Protein AF-A0A1G1N5T1-F1 (afdb_monomer_lite)

Secondary structure (DS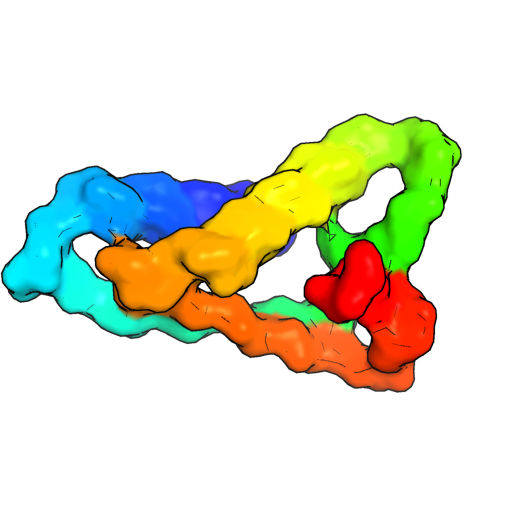SP, 8-state):
-HHHHHHHHHHHHHS-GGG---EEEEETTGGGTS-S--TT-HHHHHHHHHHHHHHHHGGGGTEEEEE--S-GGG-----

Structure (mmCIF, N/CA/C/O backbone):
data_AF-A0A1G1N5T1-F1
#
_entry.id   AF-A0A1G1N5T1-F1
#
loop_
_atom_site.group_PDB
_atom_site.id
_atom_site.type_symbol
_atom_site.label_atom_id
_atom_site.label_alt_id
_atom_site.label_comp_id
_atom_site.label_asym_id
_atom_site.label_entity_id
_atom_site.label_seq_id
_atom_site.pdbx_PDB_ins_code
_atom_site.Cartn_x
_atom_site.Cartn_y
_atom_site.Cartn_z
_atom_site.occupancy
_atom_site.B_iso_or_equiv
_atom_site.auth_seq_id
_atom_site.auth_comp_id
_atom_site.auth_asym_id
_atom_site.auth_atom_id
_atom_site.pdbx_PDB_model_num
ATOM 1 N N . MET A 1 1 ? 0.450 8.774 -8.977 1.00 76.62 1 MET A N 1
ATOM 2 C CA . MET A 1 1 ? -0.027 7.569 -8.257 1.00 76.62 1 MET A CA 1
ATOM 3 C C . MET A 1 1 ? 0.382 7.533 -6.786 1.00 76.62 1 MET A C 1
ATOM 5 O O . MET A 1 1 ? -0.469 7.230 -5.957 1.00 76.62 1 MET A O 1
ATOM 9 N N . SER A 1 2 ? 1.621 7.888 -6.425 1.00 83.31 2 SER A N 1
ATOM 10 C CA . SER A 1 2 ? 2.095 7.868 -5.028 1.00 83.31 2 SER A CA 1
ATOM 11 C C . SER A 1 2 ? 1.2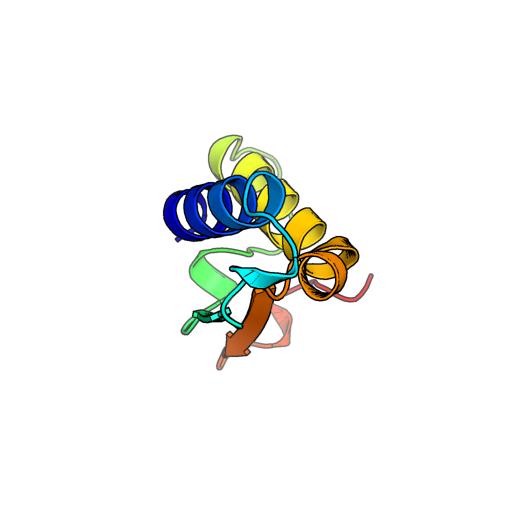81 8.738 -4.064 1.00 83.31 2 SER A C 1
ATOM 13 O O . SER A 1 2 ? 0.968 8.275 -2.974 1.00 83.31 2 SER A O 1
ATOM 15 N N . LEU A 1 3 ? 0.846 9.939 -4.470 1.00 89.06 3 LEU A N 1
ATOM 16 C CA . LEU A 1 3 ? -0.023 10.792 -3.642 1.00 89.06 3 LEU A CA 1
ATOM 17 C C . LEU A 1 3 ? -1.367 10.124 -3.315 1.00 89.06 3 LEU A C 1
ATOM 19 O O . LEU A 1 3 ? -1.814 10.168 -2.174 1.00 89.06 3 LEU A O 1
ATOM 23 N N . VAL A 1 4 ? -1.998 9.481 -4.302 1.00 90.25 4 VAL A N 1
ATOM 24 C CA . VAL A 1 4 ? -3.259 8.752 -4.095 1.00 90.25 4 VAL A CA 1
ATOM 25 C C . VAL A 1 4 ? -3.027 7.605 -3.118 1.00 90.25 4 VAL A C 1
ATOM 27 O O . VAL A 1 4 ? -3.737 7.510 -2.124 1.00 90.25 4 VAL A O 1
ATOM 30 N N . GLY A 1 5 ? -1.975 6.806 -3.329 1.00 90.38 5 GLY A N 1
ATOM 31 C CA . GLY A 1 5 ? -1.595 5.744 -2.395 1.00 90.38 5 GLY A CA 1
ATOM 32 C C . GLY A 1 5 ? -1.348 6.267 -0.978 1.00 90.38 5 GLY A C 1
ATOM 33 O O . GLY A 1 5 ? -1.856 5.700 -0.014 1.00 90.38 5 GLY A O 1
ATOM 34 N N . GLN A 1 6 ? -0.638 7.389 -0.847 1.00 92.50 6 GLN A N 1
ATOM 35 C CA . GLN A 1 6 ? -0.343 8.020 0.436 1.00 92.50 6 GLN A CA 1
ATOM 36 C C . GLN A 1 6 ? -1.603 8.519 1.144 1.00 92.50 6 GLN A C 1
ATOM 38 O O . GLN A 1 6 ? -1.757 8.277 2.341 1.00 92.50 6 GLN A O 1
ATOM 43 N N . LEU A 1 7 ? -2.501 9.202 0.432 1.00 94.44 7 LEU A N 1
ATOM 44 C CA . LEU A 1 7 ? -3.750 9.719 0.991 1.00 94.44 7 LEU A CA 1
ATOM 45 C C . LEU A 1 7 ? -4.677 8.575 1.398 1.00 94.44 7 LEU A C 1
ATOM 47 O O . LEU A 1 7 ? -5.168 8.565 2.524 1.00 94.44 7 LEU A O 1
ATOM 51 N N . THR A 1 8 ? -4.856 7.578 0.527 1.00 93.62 8 THR A N 1
ATOM 52 C CA . THR A 1 8 ? -5.641 6.374 0.821 1.00 93.62 8 THR A CA 1
ATOM 53 C C . THR A 1 8 ? -5.111 5.663 2.061 1.00 93.62 8 THR A C 1
ATOM 55 O O . THR A 1 8 ? -5.879 5.361 2.975 1.00 93.62 8 THR A O 1
ATOM 58 N N . PHE A 1 9 ? -3.798 5.431 2.125 1.00 94.62 9 PHE A N 1
ATOM 59 C CA . PHE A 1 9 ? -3.169 4.777 3.264 1.00 94.62 9 PHE A CA 1
ATOM 60 C C . PHE A 1 9 ? -3.318 5.603 4.544 1.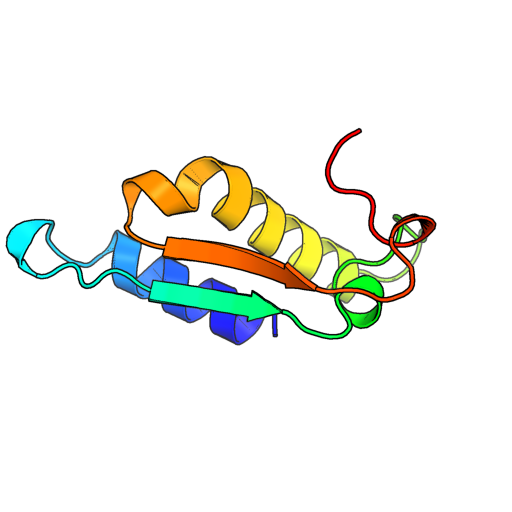00 94.62 9 PHE A C 1
ATOM 62 O O . PHE A 1 9 ? -3.750 5.068 5.560 1.00 94.62 9 PHE A O 1
ATOM 69 N N . SER A 1 10 ? -3.058 6.912 4.484 1.00 94.19 10 SER A N 1
ATOM 70 C CA . SER A 1 10 ? -3.187 7.804 5.641 1.00 94.19 10 SER A CA 1
ATOM 71 C C . SER A 1 10 ? -4.615 7.802 6.183 1.00 94.19 10 SER A C 1
ATOM 73 O O . SER A 1 10 ? -4.811 7.592 7.374 1.00 94.19 10 SER A O 1
ATOM 75 N N . LEU A 1 11 ? -5.628 7.951 5.323 1.00 94.56 11 LEU A N 1
ATOM 76 C CA . LEU A 1 11 ? -7.033 7.925 5.744 1.00 94.56 11 LEU A CA 1
ATOM 77 C C . LEU A 1 11 ? -7.387 6.614 6.457 1.00 94.56 11 LEU A C 1
ATOM 79 O O . LEU A 1 11 ? -8.007 6.634 7.520 1.00 94.56 11 LEU A O 1
ATOM 83 N N . GLN A 1 12 ? -6.942 5.476 5.924 1.00 94.44 12 GLN A N 1
ATOM 84 C CA . GLN A 1 12 ? -7.188 4.166 6.531 1.00 94.44 12 GLN A CA 1
ATOM 85 C C . GLN A 1 12 ? -6.458 3.976 7.872 1.00 94.44 12 GLN A C 1
ATOM 87 O 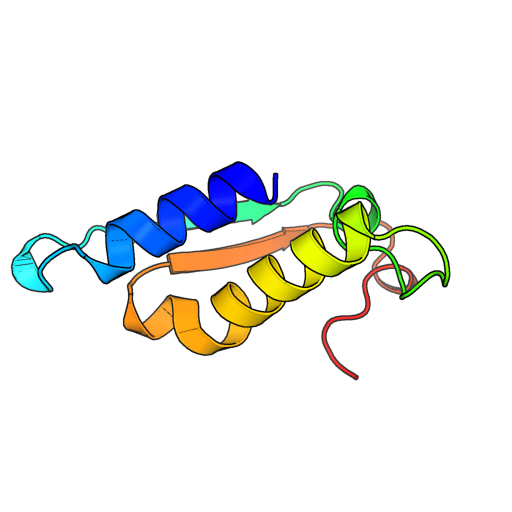O . GLN A 1 12 ? -7.001 3.331 8.772 1.00 94.44 12 GLN A O 1
ATOM 92 N N . GLN A 1 13 ? -5.280 4.587 8.059 1.00 94.62 13 GLN A N 1
ATOM 93 C CA . GLN A 1 13 ? -4.575 4.585 9.348 1.00 94.62 13 GLN A CA 1
ATOM 94 C C . GLN A 1 13 ? -5.376 5.286 10.454 1.00 94.62 13 GLN A C 1
ATOM 96 O O . GLN A 1 13 ? -5.419 4.786 11.578 1.00 94.62 13 GLN A O 1
ATOM 101 N N . TRP A 1 14 ? -6.044 6.396 10.130 1.00 93.88 14 TRP A N 1
ATOM 102 C CA . TRP A 1 14 ? -6.880 7.151 11.075 1.00 93.88 14 TRP A CA 1
ATOM 103 C C . TRP A 1 14 ? -8.313 6.616 11.194 1.00 93.88 14 TRP A C 1
ATOM 105 O O . TRP A 1 14 ? -9.051 7.011 1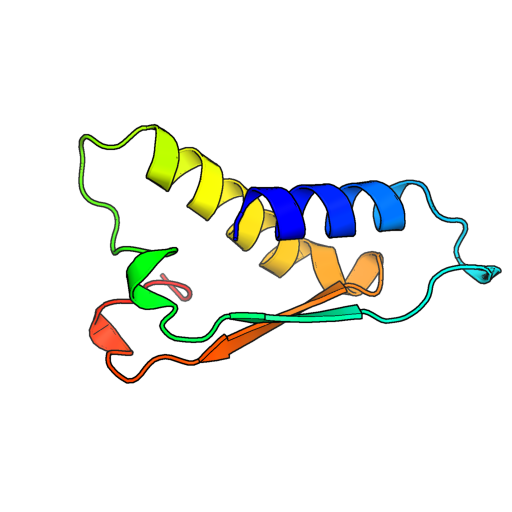2.095 1.00 93.88 14 TRP A O 1
ATOM 115 N N . THR A 1 15 ? -8.721 5.703 10.311 1.00 94.00 15 THR A N 1
ATOM 116 C CA . THR A 1 15 ? -10.057 5.106 10.342 1.00 94.00 15 THR A CA 1
ATOM 117 C C . THR A 1 15 ? -10.131 4.013 11.411 1.00 94.00 15 THR A C 1
ATOM 119 O O . THR A 1 15 ? -9.283 3.114 11.470 1.00 94.00 15 THR A O 1
ATOM 122 N N . LEU A 1 16 ? -11.163 4.081 12.260 1.00 93.00 16 LEU A N 1
ATOM 123 C CA . LEU A 1 16 ? -11.472 3.054 13.261 1.00 93.00 16 LEU A CA 1
ATOM 124 C C . LEU A 1 16 ? -11.744 1.708 12.584 1.00 93.00 16 LEU A C 1
ATOM 126 O O . LEU A 1 16 ? -12.373 1.674 11.530 1.00 93.00 16 LEU A O 1
ATOM 130 N N . LEU A 1 17 ? -11.316 0.604 13.204 1.00 89.75 17 LEU A N 1
ATOM 131 C CA . LEU A 1 17 ? -11.378 -0.740 12.612 1.00 89.75 17 LEU A CA 1
ATOM 132 C C . LEU A 1 17 ? -12.775 -1.103 12.081 1.00 89.75 17 LEU A C 1
ATOM 134 O O . LEU A 1 17 ? -12.891 -1.594 10.966 1.00 89.75 17 LEU A O 1
ATOM 138 N N . GLU A 1 18 ? -13.822 -0.796 12.845 1.00 93.25 18 GLU A N 1
ATOM 139 C CA . GLU A 1 18 ? -15.231 -1.055 12.506 1.00 93.25 18 GLU A CA 1
ATOM 140 C C . GLU A 1 18 ? -15.751 -0.253 11.299 1.00 93.25 18 GLU A C 1
ATOM 142 O O . GLU A 1 18 ? -16.750 -0.623 10.689 1.00 93.25 18 GLU A O 1
ATOM 147 N N . LYS A 1 19 ? -15.066 0.839 10.938 1.00 92.75 19 LYS A N 1
ATOM 148 C CA . LYS A 1 19 ? -15.393 1.698 9.791 1.00 92.75 19 LYS A CA 1
ATOM 149 C C . LYS A 1 19 ? -14.419 1.515 8.630 1.00 92.75 19 LYS A C 1
ATOM 151 O O . LYS A 1 19 ? -14.583 2.168 7.601 1.00 92.75 19 LYS A O 1
ATOM 156 N N . ARG A 1 20 ? -13.399 0.656 8.755 1.00 92.38 20 ARG A N 1
ATOM 157 C CA . ARG A 1 20 ? -12.443 0.417 7.665 1.00 92.38 20 ARG A CA 1
ATOM 158 C C . ARG A 1 20 ? -13.108 -0.351 6.538 1.00 92.38 20 ARG A C 1
ATOM 160 O O . ARG A 1 20 ? -13.745 -1.374 6.754 1.00 92.38 20 ARG A O 1
ATOM 167 N N . HIS A 1 21 ? -12.920 0.155 5.329 1.00 92.94 21 HIS A N 1
ATOM 168 C CA . HIS A 1 21 ? -13.379 -0.486 4.102 1.00 92.94 21 HIS A CA 1
ATOM 169 C C . HIS A 1 21 ? -12.146 -0.998 3.357 1.00 92.94 21 HIS A C 1
ATOM 171 O O . HIS A 1 21 ? -11.218 -0.206 3.175 1.00 92.94 21 HIS A O 1
ATOM 177 N N . PRO A 1 22 ? -12.091 -2.277 2.945 1.00 94.75 22 PRO A N 1
ATOM 178 C CA . PRO A 1 22 ? -10.971 -2.789 2.170 1.00 94.75 22 PRO A CA 1
ATOM 179 C C . PRO A 1 22 ? -10.803 -2.019 0.857 1.00 94.75 22 PRO A C 1
ATOM 181 O O . PRO A 1 22 ? -11.761 -1.860 0.102 1.00 94.75 22 PRO A O 1
ATOM 184 N N . ILE A 1 23 ? -9.587 -1.555 0.575 1.00 95.00 23 ILE A N 1
ATOM 185 C CA . ILE A 1 23 ? -9.239 -0.854 -0.664 1.00 95.00 23 ILE A CA 1
ATOM 186 C C . ILE A 1 23 ? -8.116 -1.617 -1.353 1.00 95.00 23 ILE A C 1
ATOM 188 O O . ILE A 1 23 ? -7.087 -1.889 -0.741 1.00 95.00 23 ILE A O 1
ATOM 192 N N . ALA A 1 24 ? -8.293 -1.922 -2.635 1.00 94.19 24 ALA A N 1
ATOM 193 C CA . ALA A 1 24 ? -7.243 -2.462 -3.488 1.00 94.19 24 ALA A CA 1
ATOM 194 C C . ALA A 1 24 ? -6.815 -1.393 -4.501 1.00 94.19 24 ALA A C 1
ATOM 196 O O . ALA A 1 24 ? -7.630 -0.906 -5.283 1.00 94.19 24 ALA A O 1
ATOM 197 N N . LEU A 1 25 ? -5.539 -1.014 -4.466 1.00 91.88 25 LEU A N 1
ATOM 198 C CA . LEU A 1 25 ? -4.933 -0.083 -5.411 1.00 91.88 25 LEU A CA 1
ATOM 199 C C . LEU A 1 25 ? -4.303 -0.878 -6.555 1.00 91.88 25 LEU A C 1
ATOM 201 O O . LEU A 1 25 ? -3.322 -1.585 -6.340 1.00 91.88 25 LEU A O 1
ATOM 205 N N . PHE A 1 26 ? -4.860 -0.751 -7.757 1.00 91.00 26 PHE A N 1
ATOM 206 C CA . PHE A 1 26 ? -4.318 -1.362 -8.969 1.00 91.00 26 PHE A CA 1
ATOM 207 C C . PHE A 1 26 ? -3.397 -0.362 -9.667 1.00 91.00 26 PHE A C 1
ATOM 209 O O . PHE A 1 26 ? -3.834 0.698 -10.115 1.00 91.00 26 PHE A O 1
ATOM 216 N N . CYS A 1 27 ? -2.109 -0.682 -9.707 1.00 87.38 27 CYS A N 1
ATOM 217 C CA . CYS A 1 27 ? -1.083 0.115 -10.360 1.00 87.38 27 CYS A CA 1
ATOM 218 C C . CYS A 1 27 ? -0.702 -0.559 -11.673 1.00 87.38 27 CYS A C 1
ATOM 220 O O . CYS A 1 27 ? 0.150 -1.446 -11.685 1.00 87.38 27 CYS A O 1
ATOM 222 N N . ASP A 1 28 ? -1.368 -0.136 -12.745 1.00 88.62 28 ASP A N 1
ATOM 223 C CA . ASP A 1 28 ? -0.993 -0.491 -14.110 1.00 88.62 28 ASP A CA 1
ATOM 224 C C . ASP A 1 28 ? 0.284 0.241 -14.536 1.00 88.62 28 ASP A C 1
ATOM 226 O O . ASP A 1 28 ? 0.609 1.295 -13.977 1.00 88.62 28 ASP A O 1
ATOM 230 N N . GLU A 1 29 ? 1.015 -0.330 -15.494 1.00 85.69 29 GLU A N 1
ATOM 231 C CA . GLU A 1 29 ? 2.278 0.225 -16.001 1.00 85.69 29 GLU A CA 1
ATOM 232 C C . GLU A 1 29 ? 3.284 0.538 -14.871 1.00 85.69 29 GLU A C 1
ATOM 234 O O . GLU A 1 29 ? 3.961 1.569 -14.858 1.00 85.69 29 GLU A O 1
ATOM 239 N N . ALA A 1 30 ? 3.376 -0.340 -13.865 1.00 79.25 30 ALA A N 1
ATOM 240 C CA . ALA A 1 30 ? 4.044 -0.026 -12.599 1.00 79.25 30 ALA A CA 1
ATOM 241 C C . ALA A 1 30 ? 5.529 0.360 -12.719 1.00 79.25 30 ALA A C 1
ATOM 243 O O . ALA A 1 30 ? 6.050 1.051 -11.843 1.00 79.25 30 ALA A O 1
ATOM 244 N N . HIS A 1 31 ? 6.196 -0.029 -13.807 1.00 76.88 31 HIS A N 1
ATOM 245 C CA . HIS A 1 31 ? 7.574 0.369 -14.101 1.00 76.88 31 HIS A CA 1
ATOM 246 C C . HIS A 1 31 ? 7.740 1.892 -14.279 1.00 76.88 31 HIS A C 1
ATOM 248 O O . HIS A 1 31 ? 8.830 2.409 -14.057 1.00 76.88 31 HIS A O 1
ATOM 254 N N . LEU A 1 32 ? 6.668 2.632 -14.594 1.00 75.19 32 LEU A N 1
ATOM 255 C CA . LEU A 1 32 ? 6.683 4.098 -14.677 1.00 75.19 32 LEU A CA 1
ATOM 256 C C . LEU A 1 32 ? 6.740 4.786 -13.306 1.00 75.19 32 LEU A C 1
ATOM 258 O O . LEU A 1 32 ? 7.189 5.925 -13.204 1.00 75.19 32 LEU A O 1
ATOM 262 N N . TYR A 1 33 ? 6.246 4.127 -12.256 1.00 70.81 33 TYR A N 1
ATOM 263 C CA . TYR A 1 33 ? 6.075 4.729 -10.925 1.00 70.81 33 TYR A CA 1
ATOM 264 C C . TYR A 1 33 ? 6.943 4.078 -9.848 1.00 70.81 33 TYR A C 1
ATOM 266 O O . TYR A 1 33 ? 7.102 4.637 -8.762 1.00 70.81 33 TYR A O 1
ATOM 274 N N . ILE A 1 34 ? 7.472 2.892 -10.140 1.00 72.44 34 ILE A N 1
ATOM 275 C CA . ILE A 1 34 ? 8.367 2.125 -9.282 1.00 72.44 34 ILE A CA 1
ATOM 276 C C . ILE A 1 34 ? 9.601 1.746 -10.117 1.00 72.44 34 ILE A C 1
ATOM 278 O O . ILE A 1 34 ? 9.812 0.565 -10.404 1.00 72.44 34 ILE A O 1
ATOM 282 N N . PRO A 1 35 ? 10.382 2.741 -10.581 1.00 66.44 35 PRO A N 1
ATOM 283 C CA . PRO A 1 35 ? 11.570 2.467 -11.372 1.00 66.44 35 PRO A CA 1
ATOM 284 C C . PRO A 1 35 ? 12.628 1.755 -10.523 1.00 66.44 35 PRO A C 1
ATOM 286 O O . PRO A 1 35 ? 12.758 2.005 -9.319 1.00 66.44 35 PRO A O 1
ATOM 289 N N . LEU A 1 36 ? 13.417 0.889 -11.165 1.00 62.22 36 LEU A N 1
ATOM 290 C CA . LEU A 1 36 ? 14.685 0.402 -10.619 1.00 62.22 36 LEU A CA 1
ATOM 291 C C . LEU A 1 36 ? 15.482 1.618 -10.133 1.00 62.22 36 LEU A C 1
ATOM 293 O O . LEU A 1 36 ? 15.670 2.532 -10.928 1.00 62.22 36 LEU A O 1
ATOM 297 N N . ARG A 1 37 ? 15.901 1.640 -8.858 1.00 59.84 37 ARG A N 1
ATOM 298 C CA . ARG A 1 37 ? 16.620 2.764 -8.222 1.00 59.84 37 ARG A CA 1
ATOM 299 C C . ARG A 1 37 ? 17.634 3.394 -9.187 1.00 59.84 37 ARG A C 1
ATOM 301 O O . ARG A 1 37 ? 18.742 2.888 -9.336 1.00 59.84 37 ARG A O 1
ATOM 308 N N . SER A 1 38 ? 17.245 4.487 -9.831 1.00 54.59 38 SER A N 1
ATOM 309 C CA . SER A 1 38 ? 18.112 5.315 -10.657 1.00 54.59 38 SER A CA 1
ATOM 310 C C . SER A 1 38 ? 18.545 6.486 -9.789 1.00 54.59 38 SER A C 1
ATOM 312 O O . SER A 1 38 ? 17.719 7.282 -9.340 1.00 54.59 38 SER A O 1
ATOM 314 N N . GLU A 1 39 ? 19.839 6.542 -9.483 1.00 52.22 39 GLU A N 1
ATOM 315 C CA . GLU A 1 39 ? 20.432 7.634 -8.716 1.00 52.22 39 GLU A CA 1
ATOM 316 C C . GLU A 1 39 ? 20.114 8.973 -9.404 1.00 52.22 39 GLU A C 1
ATOM 318 O O . GLU A 1 39 ? 20.488 9.184 -10.556 1.00 52.22 39 GLU A O 1
ATOM 323 N N . GLY A 1 40 ? 19.396 9.868 -8.715 1.00 56.62 40 GLY A N 1
ATOM 324 C CA . GLY A 1 40 ? 19.216 11.256 -9.162 1.00 56.62 40 GLY A CA 1
ATOM 325 C C . GLY A 1 40 ? 17.794 11.822 -9.156 1.00 56.62 40 GLY A C 1
ATOM 326 O O . GLY A 1 40 ? 17.662 13.035 -9.300 1.00 56.62 40 GLY A O 1
ATOM 327 N N . ASP A 1 41 ? 16.741 11.020 -8.946 1.00 66.50 41 ASP A N 1
ATOM 328 C CA . ASP A 1 41 ? 15.359 11.532 -8.933 1.00 66.50 41 ASP A CA 1
ATOM 329 C C . ASP A 1 41 ? 14.692 11.412 -7.550 1.00 66.50 41 ASP A C 1
ATOM 331 O O . ASP A 1 41 ? 14.077 10.403 -7.188 1.00 66.50 41 ASP A O 1
ATOM 335 N N . ALA A 1 42 ? 14.815 12.478 -6.753 1.00 65.06 42 ALA A N 1
ATOM 336 C CA . ALA A 1 42 ? 14.294 12.547 -5.386 1.00 65.06 42 ALA A CA 1
ATOM 337 C C . ALA A 1 42 ? 12.769 12.319 -5.300 1.00 65.06 42 ALA A C 1
ATOM 339 O O . ALA A 1 42 ? 12.273 11.808 -4.292 1.00 65.06 42 ALA A O 1
ATOM 340 N N . ALA A 1 43 ? 12.009 12.664 -6.347 1.00 65.94 43 ALA A N 1
ATOM 341 C CA . ALA A 1 43 ? 10.562 12.446 -6.383 1.00 65.94 43 ALA A CA 1
ATOM 342 C C . ALA A 1 43 ? 10.206 10.954 -6.539 1.00 65.94 43 ALA A C 1
ATOM 344 O O . ALA A 1 43 ? 9.224 10.473 -5.951 1.00 65.94 43 ALA A O 1
ATOM 345 N N . ASN A 1 44 ? 11.035 10.205 -7.270 1.00 72.50 44 ASN A N 1
ATOM 346 C CA . ASN A 1 44 ? 10.877 8.761 -7.423 1.00 72.50 44 ASN A CA 1
ATOM 347 C C . ASN A 1 44 ? 11.212 8.031 -6.122 1.00 72.50 44 ASN A C 1
ATOM 349 O O . ASN A 1 44 ? 10.467 7.138 -5.722 1.00 72.50 44 ASN A O 1
ATOM 353 N N . GLU A 1 45 ? 12.240 8.465 -5.386 1.00 78.06 45 GLU A N 1
ATOM 354 C CA . GLU A 1 45 ? 12.562 7.873 -4.082 1.00 78.06 45 GLU A CA 1
ATOM 355 C C . GLU A 1 45 ? 11.417 7.987 -3.068 1.00 78.06 45 GLU A C 1
ATOM 357 O O . GLU A 1 45 ? 11.128 7.035 -2.340 1.00 78.06 45 GLU A O 1
ATOM 362 N N . VAL A 1 46 ? 10.755 9.147 -3.001 1.00 81.69 46 VAL A N 1
ATOM 363 C CA . VAL A 1 46 ? 9.609 9.353 -2.099 1.00 81.69 46 VAL A CA 1
ATOM 364 C C . VAL A 1 46 ? 8.453 8.435 -2.487 1.00 81.69 46 VAL A C 1
ATOM 366 O O . VAL A 1 46 ? 7.852 7.793 -1.623 1.00 81.69 46 VAL A O 1
ATOM 369 N N . SER A 1 47 ? 8.166 8.332 -3.786 1.00 82.56 47 SER A N 1
ATOM 370 C CA . SER A 1 47 ? 7.107 7.467 -4.306 1.00 82.56 47 SER A CA 1
ATOM 371 C C . SER A 1 47 ? 7.372 5.994 -3.984 1.00 82.56 47 SER A C 1
ATOM 373 O O . SER A 1 47 ? 6.480 5.317 -3.469 1.00 82.56 47 SER A O 1
ATOM 375 N N . ILE A 1 48 ? 8.607 5.525 -4.183 1.00 83.69 48 ILE A N 1
ATOM 376 C CA . ILE A 1 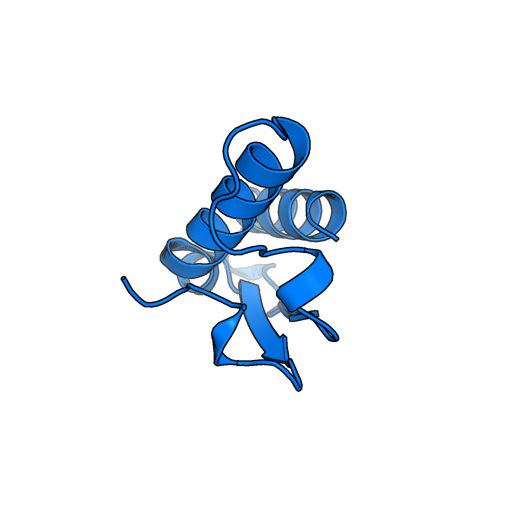48 ? 9.040 4.165 -3.835 1.00 83.69 48 ILE A CA 1
ATOM 377 C C . ILE A 1 48 ? 8.848 3.906 -2.336 1.00 83.69 48 ILE A C 1
ATOM 379 O O . ILE A 1 48 ? 8.205 2.925 -1.969 1.00 83.69 48 ILE A O 1
ATOM 383 N N . LYS A 1 49 ? 9.303 4.815 -1.461 1.00 85.94 49 LYS A N 1
ATOM 384 C CA . LYS A 1 49 ? 9.143 4.680 0.001 1.00 85.94 49 LYS A CA 1
ATOM 385 C C . LYS A 1 49 ? 7.674 4.563 0.423 1.00 85.94 49 LYS A C 1
ATOM 387 O O . LYS A 1 49 ? 7.351 3.785 1.321 1.00 85.94 49 LYS A O 1
ATOM 392 N N . ILE A 1 50 ? 6.775 5.317 -0.214 1.00 87.69 50 ILE A N 1
ATOM 393 C CA . ILE A 1 50 ? 5.330 5.235 0.051 1.00 87.69 50 ILE A CA 1
ATOM 394 C C . ILE A 1 50 ? 4.795 3.855 -0.341 1.00 87.69 50 ILE A C 1
ATOM 396 O O . ILE A 1 50 ? 4.127 3.210 0.469 1.00 87.69 50 ILE A O 1
ATOM 400 N N . PHE A 1 51 ? 5.099 3.382 -1.552 1.00 87.88 51 PHE A N 1
ATOM 401 C CA . PHE A 1 51 ? 4.635 2.077 -2.021 1.00 87.88 51 PHE A CA 1
ATOM 402 C C . PHE A 1 51 ? 5.219 0.920 -1.200 1.00 87.88 51 PHE A C 1
ATOM 404 O O . PHE A 1 51 ? 4.466 0.024 -0.827 1.00 87.88 51 PHE A O 1
ATOM 411 N N . GLU A 1 52 ? 6.498 0.973 -0.815 1.00 88.62 52 GLU A N 1
ATOM 412 C CA . GLU A 1 52 ? 7.119 0.008 0.105 1.00 88.62 52 GLU A CA 1
ATOM 413 C C . GLU A 1 52 ? 6.439 -0.007 1.483 1.00 88.62 52 GLU A C 1
ATOM 415 O O . GLU A 1 52 ? 6.271 -1.063 2.097 1.00 88.62 52 GLU A O 1
ATOM 420 N N . LYS A 1 53 ? 6.028 1.155 2.000 1.00 91.12 53 LYS A N 1
ATOM 421 C CA . LYS A 1 53 ? 5.295 1.221 3.269 1.00 91.12 53 LYS A CA 1
ATOM 422 C C . LYS A 1 53 ? 3.922 0.561 3.146 1.00 91.12 53 LYS A C 1
ATOM 424 O O . LYS A 1 53 ? 3.553 -0.246 4.000 1.00 91.12 53 LYS A O 1
ATOM 429 N N . ILE A 1 54 ? 3.191 0.850 2.068 1.00 91.88 54 ILE A N 1
ATOM 430 C CA . ILE A 1 54 ? 1.890 0.225 1.784 1.00 91.88 54 ILE A CA 1
ATOM 431 C C . ILE A 1 54 ? 2.057 -1.290 1.588 1.00 91.88 54 ILE A C 1
ATOM 433 O O . ILE A 1 54 ? 1.244 -2.051 2.100 1.00 91.88 54 ILE A O 1
ATOM 437 N N . ALA A 1 55 ? 3.138 -1.746 0.951 1.00 90.06 55 ALA A N 1
ATOM 438 C CA . ALA A 1 55 ? 3.496 -3.162 0.835 1.00 90.06 55 ALA A CA 1
ATOM 439 C C . ALA A 1 55 ? 3.527 -3.883 2.183 1.00 90.06 55 ALA A C 1
ATOM 441 O O . ALA A 1 55 ? 2.920 -4.936 2.377 1.00 90.06 55 ALA A O 1
ATOM 442 N N . LYS A 1 56 ? 4.291 -3.298 3.111 1.00 92.25 56 LYS A N 1
ATOM 443 C CA . LYS A 1 56 ? 4.669 -3.908 4.385 1.00 92.25 56 LYS A CA 1
ATOM 444 C C . LYS A 1 56 ? 3.542 -3.805 5.404 1.00 92.25 56 LYS A C 1
ATOM 446 O O . LYS A 1 56 ? 3.357 -4.701 6.228 1.00 92.25 56 LYS A O 1
ATOM 451 N N . GLU A 1 57 ? 2.792 -2.707 5.373 1.00 95.06 57 GLU A N 1
ATOM 452 C CA . GLU A 1 57 ? 1.828 -2.367 6.419 1.00 95.06 57 GLU A CA 1
ATOM 453 C C . GLU A 1 57 ? 0.378 -2.301 5.939 1.00 95.06 57 GLU A C 1
ATOM 455 O O . GLU A 1 57 ? -0.523 -2.403 6.770 1.00 95.06 57 GLU A O 1
ATOM 460 N N . GLY A 1 58 ? 0.127 -2.185 4.633 1.00 93.75 58 GLY A N 1
ATOM 461 C CA . GLY A 1 58 ? -1.198 -1.998 4.031 1.00 93.75 58 GLY A CA 1
ATOM 462 C C . GLY A 1 58 ? -2.252 -2.962 4.560 1.00 93.75 58 GLY A C 1
ATOM 463 O O . GLY A 1 58 ? -3.327 -2.533 4.985 1.00 93.75 58 GLY A O 1
ATOM 464 N N . ARG A 1 59 ? -1.908 -4.254 4.663 1.00 94.56 59 ARG A N 1
ATOM 465 C CA . ARG A 1 59 ? -2.801 -5.300 5.187 1.00 94.56 59 ARG A CA 1
ATOM 466 C C . ARG A 1 59 ? -3.348 -4.978 6.583 1.00 94.56 59 ARG A C 1
ATOM 468 O O . ARG A 1 59 ? -4.503 -5.290 6.858 1.00 94.56 59 ARG A O 1
ATOM 475 N N . LYS A 1 60 ? -2.560 -4.340 7.458 1.00 94.00 60 LYS A N 1
ATOM 476 C CA . LYS A 1 60 ? -2.985 -3.960 8.822 1.00 94.00 60 LYS A CA 1
ATOM 477 C C . LYS A 1 60 ? -4.114 -2.922 8.809 1.00 94.00 60 LYS A C 1
ATOM 479 O O . LYS A 1 60 ? -4.894 -2.842 9.756 1.00 94.00 60 LYS A O 1
ATOM 484 N N . TYR A 1 61 ? -4.196 -2.141 7.736 1.00 95.31 61 TYR A N 1
ATOM 485 C CA . TYR A 1 61 ? -5.130 -1.032 7.571 1.00 95.31 61 TYR A CA 1
ATOM 486 C C . TYR A 1 61 ? -6.160 -1.286 6.461 1.00 95.31 61 TYR A C 1
ATOM 488 O O . TYR A 1 61 ? -6.861 -0.367 6.065 1.00 95.31 61 TYR A O 1
ATOM 496 N N . GLY A 1 62 ? -6.278 -2.520 5.958 1.00 94.56 62 GLY A N 1
ATOM 497 C CA . GLY A 1 62 ? -7.238 -2.849 4.900 1.00 94.56 62 GLY A CA 1
ATOM 498 C C . GLY A 1 62 ? -6.881 -2.273 3.526 1.00 94.56 62 GLY A C 1
ATOM 499 O O . GLY A 1 62 ? -7.763 -2.136 2.687 1.00 94.56 62 GLY A O 1
ATOM 500 N N . VAL A 1 63 ? -5.611 -1.942 3.280 1.00 96.06 63 VAL A N 1
ATOM 501 C CA . VAL A 1 63 ? -5.128 -1.448 1.982 1.00 96.06 63 VAL A CA 1
ATOM 502 C C . VAL A 1 63 ? -4.263 -2.516 1.318 1.00 96.06 63 VAL A C 1
ATOM 504 O O . VAL A 1 63 ? -3.241 -2.925 1.863 1.00 96.06 63 VAL A O 1
ATOM 507 N N . GLY A 1 64 ? -4.668 -2.973 0.140 1.00 93.00 64 GLY A N 1
ATOM 508 C CA . GLY A 1 64 ? -3.897 -3.860 -0.725 1.00 93.00 64 GLY A CA 1
ATOM 509 C C . GLY A 1 64 ? -3.306 -3.100 -1.908 1.00 93.00 64 GLY A C 1
ATOM 510 O O . GLY A 1 64 ? -3.920 -2.164 -2.418 1.00 93.00 64 GLY A O 1
ATOM 511 N N . LEU A 1 65 ? -2.129 -3.524 -2.360 1.00 91.81 65 LEU A N 1
ATOM 512 C CA . LEU A 1 65 ? -1.499 -3.025 -3.577 1.00 91.81 65 LEU A CA 1
ATOM 513 C C . LEU A 1 65 ? -1.401 -4.166 -4.590 1.00 91.81 65 LEU A C 1
ATOM 515 O O . LEU A 1 65 ? -0.946 -5.256 -4.247 1.00 91.81 65 LEU A O 1
ATOM 519 N N . VAL A 1 66 ? -1.826 -3.905 -5.822 1.00 91.06 66 VAL A N 1
ATOM 520 C CA . VAL A 1 66 ? -1.732 -4.826 -6.954 1.00 91.06 66 VAL A CA 1
ATOM 521 C C . VAL A 1 66 ? -0.878 -4.161 -8.021 1.00 91.06 66 VAL A C 1
ATOM 523 O O . VAL A 1 66 ? -1.229 -3.103 -8.538 1.00 91.06 66 VAL A O 1
ATOM 526 N N . ILE A 1 67 ? 0.256 -4.782 -8.324 1.00 87.56 67 ILE A N 1
ATOM 527 C CA . ILE A 1 67 ? 1.229 -4.293 -9.296 1.00 87.56 67 ILE A CA 1
ATOM 528 C C . ILE A 1 67 ? 1.012 -5.031 -10.614 1.00 87.56 67 ILE A C 1
ATOM 530 O O . ILE A 1 67 ? 1.055 -6.260 -10.645 1.00 87.56 67 ILE A O 1
ATOM 534 N N . ILE A 1 68 ? 0.786 -4.281 -11.689 1.00 89.31 68 ILE A N 1
ATOM 535 C CA . ILE A 1 68 ? 0.622 -4.797 -13.048 1.00 89.31 68 ILE A CA 1
ATOM 536 C C . ILE A 1 68 ? 1.683 -4.120 -13.920 1.00 89.31 68 ILE A C 1
ATOM 538 O O . ILE A 1 68 ? 1.847 -2.901 -13.894 1.00 89.31 68 ILE A O 1
ATOM 542 N N . SER A 1 69 ? 2.475 -4.914 -14.637 1.00 87.81 69 SER A N 1
ATOM 543 C CA . SER A 1 69 ? 3.503 -4.403 -15.547 1.00 87.81 69 SER A CA 1
ATOM 544 C C . SER A 1 69 ? 3.830 -5.440 -16.613 1.00 87.81 69 SER A C 1
ATOM 546 O O . SER A 1 69 ? 3.981 -6.625 -16.316 1.00 87.81 69 SER A O 1
ATOM 548 N N . GLN A 1 70 ? 4.011 -4.976 -17.844 1.00 84.19 70 GLN A N 1
ATOM 549 C CA . GLN A 1 70 ? 4.547 -5.740 -18.969 1.00 84.19 70 GLN A CA 1
ATOM 550 C C . GLN A 1 70 ? 6.082 -5.824 -18.964 1.00 84.19 70 GLN A C 1
ATOM 552 O O . GLN A 1 70 ? 6.660 -6.577 -19.745 1.00 84.19 70 GLN A O 1
ATOM 557 N N . ARG A 1 71 ? 6.753 -5.076 -18.074 1.00 82.19 71 ARG A N 1
ATOM 558 C CA . ARG A 1 71 ? 8.212 -5.089 -17.876 1.00 82.19 71 ARG A CA 1
ATOM 559 C C . ARG A 1 71 ? 8.561 -5.497 -16.442 1.00 82.19 71 ARG A C 1
ATOM 561 O O . ARG A 1 71 ? 9.006 -4.662 -15.654 1.00 82.19 71 ARG A O 1
ATOM 568 N N . PRO A 1 72 ? 8.339 -6.765 -16.057 1.00 76.81 72 PRO A N 1
ATOM 569 C CA . PRO A 1 72 ? 8.548 -7.211 -14.679 1.00 76.81 72 PRO A CA 1
ATOM 570 C C . PRO A 1 72 ? 10.006 -7.060 -14.216 1.00 76.81 72 PRO A C 1
ATOM 572 O O . PRO A 1 72 ? 10.242 -6.804 -13.043 1.00 76.81 72 PRO A O 1
ATOM 575 N N . SER A 1 73 ? 10.981 -7.144 -15.128 1.00 77.38 73 SER A N 1
ATOM 576 C CA . SER A 1 73 ? 12.407 -6.943 -14.830 1.00 77.38 73 SER A CA 1
ATOM 577 C C . SER A 1 73 ? 12.775 -5.509 -14.434 1.00 77.38 73 SER A C 1
ATOM 579 O O . SER A 1 73 ? 13.825 -5.301 -13.838 1.00 77.38 73 SER A O 1
ATOM 581 N N . GLU A 1 74 ? 11.941 -4.522 -14.773 1.00 70.94 74 GLU A N 1
ATOM 582 C CA . GLU A 1 74 ? 12.166 -3.105 -14.450 1.00 70.94 74 GLU A CA 1
ATOM 583 C C . GLU A 1 74 ? 11.520 -2.700 -13.114 1.00 70.94 74 GLU A C 1
ATOM 585 O O . GLU A 1 74 ? 11.769 -1.605 -12.614 1.00 70.94 74 GLU A O 1
ATOM 590 N N . VAL A 1 75 ? 10.721 -3.590 -12.511 1.00 64.19 75 VAL A N 1
ATOM 591 C CA . VAL A 1 75 ? 10.039 -3.370 -11.231 1.00 64.19 75 VAL A CA 1
ATOM 592 C C . VAL A 1 75 ? 10.748 -4.184 -10.152 1.00 64.19 75 VAL A C 1
ATOM 594 O O . VAL A 1 75 ? 10.502 -5.379 -10.002 1.00 64.19 75 VAL A O 1
ATOM 597 N N . ASN A 1 76 ? 11.629 -3.552 -9.374 1.00 63.47 76 ASN A N 1
ATOM 598 C CA . ASN A 1 76 ? 12.276 -4.244 -8.258 1.00 63.47 76 ASN A CA 1
ATOM 599 C C . ASN A 1 76 ? 11.481 -4.052 -6.959 1.00 63.47 76 ASN A C 1
ATOM 601 O O . ASN A 1 76 ? 11.482 -2.971 -6.374 1.00 63.47 76 ASN A O 1
ATOM 605 N N . TRP A 1 77 ? 10.792 -5.109 -6.528 1.00 61.28 77 TRP A N 1
ATOM 606 C CA . TRP A 1 77 ? 10.006 -5.152 -5.287 1.00 61.28 77 TRP A CA 1
ATOM 607 C C . TRP A 1 77 ? 10.449 -6.253 -4.309 1.00 61.28 77 TRP A C 1
ATOM 609 O O . TRP A 1 77 ? 9.935 -6.319 -3.194 1.00 61.28 77 TRP A O 1
ATOM 619 N N . PHE A 1 78 ? 11.378 -7.124 -4.725 1.00 50.31 78 PHE A N 1
ATOM 620 C CA . PHE A 1 78 ? 11.699 -8.388 -4.044 1.00 50.31 78 PHE A CA 1
ATOM 621 C C . PHE A 1 78 ? 13.173 -8.542 -3.623 1.00 50.31 78 PHE A C 1
ATOM 623 O O . PHE A 1 78 ? 13.522 -9.598 -3.096 1.00 50.31 78 PHE A O 1
ATOM 630 N N . TYR A 1 79 ? 14.015 -7.517 -3.804 1.00 42.50 79 TYR A N 1
ATOM 631 C CA . TYR A 1 79 ? 15.412 -7.497 -3.346 1.00 42.50 79 TYR A CA 1
ATOM 632 C C . TYR A 1 79 ? 15.717 -6.282 -2.470 1.00 42.50 79 TYR A C 1
ATOM 634 O O . TYR A 1 79 ? 15.297 -5.161 -2.841 1.00 42.50 79 TYR A O 1
#

Radius of gyration: 13.04 Å; chains: 1; bounding box: 36×21×32 Å

pLDDT: mean 83.14, std 13.04, range [42.5, 96.06]

Sequence (79 aa):
MSLVGQLTFSLQQWTLLEKRHPIALFCDEAHLYIPLRSEGDAANEVSIKIFEKIAKEGRKYGVGLVIISQRPSEVNWFY

Foldseek 3Di:
DLVVLQVVQVVLVPDDPVRQDAEEAEDAQCLVQQFDDDPDDPVSVSSNVSVLCCVVCVVVRNYHYHYHHPCVVGHDDDD